Protein AF-D7BYA3-F1 (afdb_monomer_lite)

InterPro domains:
  IPR007278 Domain of unknown function DUF397 [PF04149] (2-39)

Foldseek 3Di:
DDWDQDPPQWIWDDDPVCPVDDTDIDRVVVVVVVVVCVVVCVPVPVVVPPPPDD

Structure (mmCIF, N/CA/C/O backbone):
data_AF-D7BYA3-F1
#
_entry.id   AF-D7BYA3-F1
#
loop_
_atom_site.group_PDB
_atom_site.id
_atom_site.type_symbol
_atom_site.label_atom_id
_atom_site.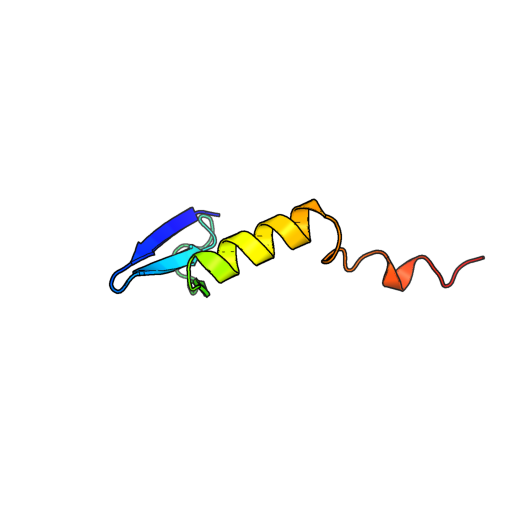label_alt_id
_atom_site.label_comp_id
_atom_site.label_asym_id
_atom_site.label_entity_id
_atom_site.label_seq_id
_atom_site.pdbx_PDB_ins_code
_atom_site.Cartn_x
_atom_site.Cartn_y
_atom_site.Cartn_z
_atom_site.occupancy
_atom_site.B_iso_or_equiv
_atom_site.auth_seq_id
_atom_site.auth_comp_id
_atom_site.auth_asym_id
_atom_site.auth_atom_id
_atom_site.pdbx_PDB_model_num
ATOM 1 N N . MET A 1 1 ? 8.690 7.970 2.593 1.00 87.81 1 MET A N 1
ATOM 2 C CA . MET A 1 1 ? 7.585 7.034 2.307 1.00 87.81 1 MET A CA 1
ATOM 3 C C . MET A 1 1 ? 7.453 6.108 3.495 1.00 87.81 1 MET A C 1
ATOM 5 O O . MET A 1 1 ? 8.468 5.660 4.010 1.00 87.81 1 MET A O 1
ATOM 9 N N . GLU A 1 2 ? 6.226 5.845 3.917 1.00 94.50 2 GLU A N 1
ATOM 10 C CA . GLU A 1 2 ? 5.905 4.891 4.976 1.00 94.50 2 GLU A CA 1
ATOM 11 C C . GLU A 1 2 ? 4.674 4.069 4.573 1.00 94.50 2 GLU A C 1
ATOM 13 O O . GLU A 1 2 ? 3.843 4.551 3.795 1.00 94.50 2 GLU A O 1
ATOM 18 N N . THR A 1 3 ? 4.569 2.844 5.097 1.00 95.31 3 THR A N 1
ATOM 19 C CA . THR A 1 3 ? 3.474 1.910 4.805 1.00 95.31 3 THR A CA 1
ATOM 20 C C . THR A 1 3 ? 2.835 1.343 6.064 1.00 95.31 3 THR A C 1
ATOM 22 O O . THR A 1 3 ? 3.542 1.060 7.028 1.00 95.31 3 THR A O 1
ATOM 25 N N . ALA A 1 4 ? 1.531 1.074 6.018 1.00 95.75 4 ALA A N 1
ATOM 26 C CA . ALA A 1 4 ? 0.818 0.370 7.081 1.00 95.75 4 ALA A CA 1
ATOM 27 C C . ALA A 1 4 ? -0.192 -0.633 6.513 1.00 95.75 4 ALA A C 1
ATOM 29 O O . ALA A 1 4 ? -0.925 -0.319 5.573 1.00 95.75 4 ALA A O 1
ATOM 30 N N . SER A 1 5 ? -0.257 -1.823 7.111 1.00 95.94 5 SER A N 1
ATOM 31 C CA . SER A 1 5 ? -1.311 -2.801 6.827 1.00 95.94 5 SER A CA 1
ATOM 32 C C . SER A 1 5 ? -2.605 -2.382 7.526 1.00 95.94 5 SER A C 1
ATOM 34 O O . SER A 1 5 ? -2.609 -2.151 8.734 1.00 95.94 5 SER A O 1
ATOM 36 N N . LEU A 1 6 ? -3.704 -2.304 6.778 1.00 94.31 6 LEU A N 1
ATOM 37 C CA . LEU A 1 6 ? -5.023 -1.902 7.261 1.00 94.31 6 LEU A CA 1
ATOM 38 C C . LEU A 1 6 ? -6.049 -3.025 7.052 1.00 94.31 6 LEU A C 1
ATOM 40 O O . LEU A 1 6 ? -6.080 -3.639 5.987 1.00 94.31 6 LEU A O 1
ATOM 44 N N . PRO A 1 7 ? -6.941 -3.297 8.014 1.00 92.12 7 PRO A N 1
ATOM 45 C CA . PRO A 1 7 ? -8.102 -4.148 7.774 1.00 92.12 7 PRO A CA 1
ATOM 46 C C . PRO A 1 7 ? -9.095 -3.495 6.787 1.00 92.12 7 PRO A C 1
ATOM 48 O O . PRO A 1 7 ? -9.309 -2.286 6.878 1.00 92.12 7 PRO A O 1
ATOM 51 N N . PRO A 1 8 ? -9.743 -4.261 5.886 1.00 88.31 8 PRO A N 1
ATOM 52 C CA . PRO A 1 8 ? -9.592 -5.697 5.649 1.00 88.31 8 PRO A CA 1
ATOM 53 C C . PRO A 1 8 ? -8.565 -5.999 4.535 1.00 88.31 8 PRO A C 1
ATOM 55 O O . PRO A 1 8 ? -8.931 -6.266 3.395 1.00 88.31 8 PRO A O 1
ATOM 58 N N . GLY A 1 9 ? -7.269 -5.989 4.863 1.00 93.31 9 GLY A N 1
ATOM 59 C CA . GLY A 1 9 ? -6.206 -6.448 3.959 1.00 93.31 9 GLY A CA 1
ATOM 60 C C . GLY A 1 9 ? -5.738 -5.417 2.930 1.00 93.31 9 GLY A C 1
ATOM 61 O O . GLY A 1 9 ? -5.278 -5.798 1.862 1.00 93.31 9 GLY A O 1
ATOM 62 N N . LEU A 1 10 ? -5.849 -4.127 3.236 1.00 97.19 10 LEU A N 1
ATOM 63 C CA . LEU A 1 10 ? -5.319 -3.038 2.421 1.00 97.19 10 LEU A CA 1
ATOM 64 C C . LEU A 1 10 ? -3.918 -2.629 2.883 1.00 97.19 10 LEU A C 1
ATOM 66 O O . LEU A 1 10 ? -3.544 -2.805 4.041 1.00 97.19 10 LEU A O 1
ATOM 70 N N . LEU A 1 11 ? -3.159 -2.025 1.976 1.00 97.75 11 LEU A N 1
ATOM 71 C CA . LEU A 1 11 ? -1.897 -1.363 2.266 1.00 97.75 11 LEU A CA 1
ATOM 72 C C . LEU A 1 11 ? -2.066 0.143 2.072 1.00 97.75 11 LEU A C 1
ATOM 74 O O . LEU A 1 11 ? -2.331 0.603 0.961 1.00 97.75 11 LEU A O 1
ATOM 78 N N . ALA A 1 12 ? -1.886 0.907 3.144 1.00 96.56 12 ALA A N 1
ATOM 79 C CA . ALA A 1 12 ? -1.773 2.354 3.059 1.00 96.56 12 ALA A CA 1
ATOM 80 C C . ALA A 1 12 ? -0.325 2.746 2.778 1.00 96.56 12 ALA A C 1
ATOM 82 O O . ALA A 1 12 ? 0.584 2.295 3.475 1.00 96.56 12 ALA A O 1
ATOM 83 N N . VAL A 1 13 ? -0.121 3.620 1.796 1.00 96.50 13 VAL A N 1
ATOM 84 C CA . VAL A 1 13 ? 1.169 4.221 1.453 1.00 96.50 13 VAL A CA 1
ATOM 85 C C . VAL A 1 13 ? 1.043 5.731 1.579 1.00 96.50 13 VAL A C 1
ATOM 87 O O . VAL A 1 13 ? 0.144 6.333 0.992 1.00 96.50 13 VAL A O 1
ATOM 90 N N . ARG A 1 14 ? 1.947 6.364 2.328 1.00 95.56 14 ARG A N 1
ATOM 91 C CA . ARG A 1 14 ? 1.959 7.824 2.489 1.00 95.56 14 ARG A CA 1
ATOM 92 C C . ARG A 1 14 ? 3.352 8.416 2.372 1.00 95.56 14 ARG A C 1
ATOM 94 O O . ARG A 1 14 ? 4.371 7.737 2.559 1.00 95.56 14 ARG A O 1
ATOM 101 N N . ASP A 1 15 ? 3.389 9.721 2.134 1.00 94.62 15 ASP A N 1
ATOM 102 C CA . ASP A 1 15 ? 4.605 10.493 2.325 1.00 94.62 15 ASP A CA 1
ATOM 103 C C . ASP A 1 15 ? 4.842 10.730 3.822 1.00 94.62 15 ASP A C 1
ATOM 105 O O . ASP A 1 15 ? 4.109 11.451 4.494 1.00 94.62 15 ASP A O 1
ATOM 109 N N . SER A 1 16 ? 5.909 10.129 4.342 1.00 94.06 16 SER A N 1
ATOM 110 C CA . SER A 1 16 ? 6.327 10.286 5.735 1.00 94.06 16 SER A CA 1
ATOM 111 C C . SER A 1 16 ? 6.710 11.730 6.080 1.00 94.06 16 SER A C 1
ATOM 113 O O . SER A 1 16 ? 6.735 12.079 7.254 1.00 94.06 16 SER A O 1
ATOM 115 N N . LYS A 1 17 ? 7.021 12.571 5.083 1.00 93.81 17 LYS A N 1
ATOM 116 C CA . LYS A 1 17 ? 7.347 13.993 5.276 1.00 93.81 17 LYS A CA 1
ATOM 117 C C . LYS A 1 17 ? 6.123 14.910 5.232 1.00 93.81 17 LYS A C 1
ATOM 119 O O . LYS A 1 17 ? 6.225 16.062 5.637 1.00 93.81 17 LYS A O 1
ATOM 124 N N . ASN A 1 18 ? 4.979 14.405 4.782 1.00 93.94 18 ASN A N 1
ATOM 125 C CA . ASN A 1 18 ? 3.718 15.132 4.733 1.00 93.94 18 ASN A CA 1
ATOM 126 C C . ASN A 1 18 ? 2.621 14.287 5.389 1.00 93.94 18 ASN A C 1
ATOM 128 O O . ASN A 1 18 ? 1.703 13.796 4.734 1.00 93.94 18 ASN A O 1
ATOM 132 N N . THR A 1 19 ? 2.743 14.086 6.702 1.00 89.56 19 THR A N 1
ATOM 133 C CA . THR A 1 19 ? 1.855 13.200 7.470 1.00 89.56 19 THR A CA 1
ATOM 134 C C . THR A 1 19 ? 0.407 13.684 7.538 1.00 89.56 19 THR A C 1
ATOM 136 O O . THR A 1 19 ? -0.473 12.863 7.787 1.00 89.56 19 THR A O 1
ATOM 139 N N . SER A 1 20 ? 0.160 14.974 7.288 1.00 94.00 20 SER A N 1
ATOM 140 C CA . SER A 1 20 ? -1.180 15.566 7.164 1.00 94.00 20 SER A CA 1
ATOM 141 C C . SER A 1 20 ? -1.801 15.382 5.772 1.00 94.00 20 SER A C 1
ATOM 143 O O . SER A 1 20 ? -2.972 15.705 5.578 1.00 94.00 20 SER A O 1
ATOM 145 N N . GLY A 1 21 ? -1.026 14.914 4.790 1.00 92.94 21 GLY A N 1
ATOM 146 C CA . GLY A 1 21 ? -1.490 14.640 3.433 1.00 92.94 21 GLY A CA 1
ATOM 147 C C . GLY A 1 21 ? -2.251 13.311 3.306 1.00 92.94 21 GLY A C 1
ATOM 148 O O . GLY A 1 21 ? -2.255 12.495 4.230 1.00 92.94 21 GLY A O 1
ATOM 149 N N . PRO A 1 22 ? -2.897 13.065 2.152 1.00 94.69 22 PRO A N 1
ATOM 150 C CA . PRO A 1 22 ? -3.643 11.833 1.919 1.00 94.69 22 PRO A CA 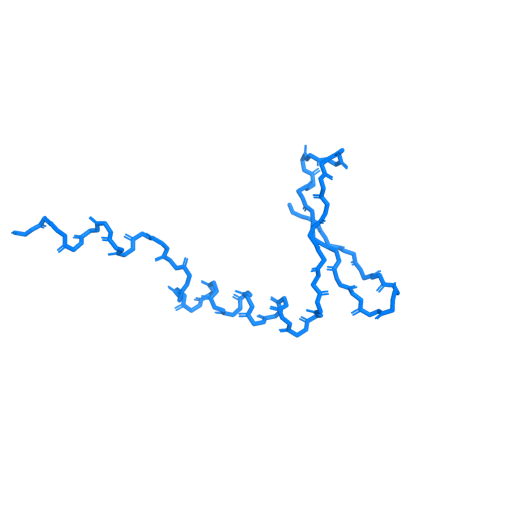1
ATOM 151 C C . PRO A 1 22 ? -2.722 10.606 1.838 1.00 94.69 22 PRO A C 1
ATOM 153 O O . PRO A 1 22 ? -1.596 10.682 1.342 1.00 94.69 22 PRO A O 1
ATOM 156 N N . ALA A 1 23 ? -3.236 9.454 2.273 1.00 94.88 23 ALA A N 1
ATOM 157 C CA . ALA A 1 23 ? -2.634 8.150 2.012 1.00 94.88 23 ALA A CA 1
ATOM 158 C C . ALA A 1 23 ? -3.282 7.503 0.781 1.00 94.88 23 ALA A C 1
ATOM 160 O O . ALA A 1 23 ? -4.493 7.604 0.579 1.00 94.88 23 ALA A O 1
ATOM 161 N N . LEU A 1 24 ? -2.480 6.807 -0.018 1.00 95.38 24 LEU A N 1
ATOM 162 C CA . LEU A 1 24 ? -2.954 5.962 -1.109 1.00 95.38 24 LEU A CA 1
ATOM 163 C C . LEU A 1 24 ? -3.240 4.560 -0.568 1.00 95.38 24 LEU A C 1
ATOM 165 O O . LEU A 1 24 ? -2.434 4.022 0.191 1.00 95.38 24 LEU A O 1
ATOM 169 N N . LEU A 1 25 ? -4.369 3.968 -0.957 1.00 96.88 25 LEU A N 1
ATOM 170 C CA . LEU A 1 25 ? -4.753 2.613 -0.560 1.00 96.88 25 LEU A CA 1
ATOM 171 C C . LEU A 1 25 ? -4.558 1.645 -1.723 1.00 96.88 25 LEU A C 1
ATOM 173 O O . LEU A 1 25 ? -5.031 1.893 -2.830 1.00 96.88 25 LEU A O 1
ATOM 177 N N . PHE A 1 26 ? -3.905 0.523 -1.444 1.00 97.25 26 PHE A N 1
ATOM 178 C CA . PHE A 1 26 ? -3.669 -0.552 -2.398 1.00 97.25 26 PHE A CA 1
ATOM 179 C C . PHE A 1 26 ? -4.190 -1.880 -1.857 1.00 97.25 26 PHE A C 1
ATOM 181 O O . PHE A 1 26 ? -4.122 -2.145 -0.657 1.00 97.25 26 PHE A O 1
ATOM 188 N N . VAL A 1 27 ? -4.619 -2.762 -2.760 1.00 97.25 27 VAL A N 1
ATOM 189 C CA . VAL 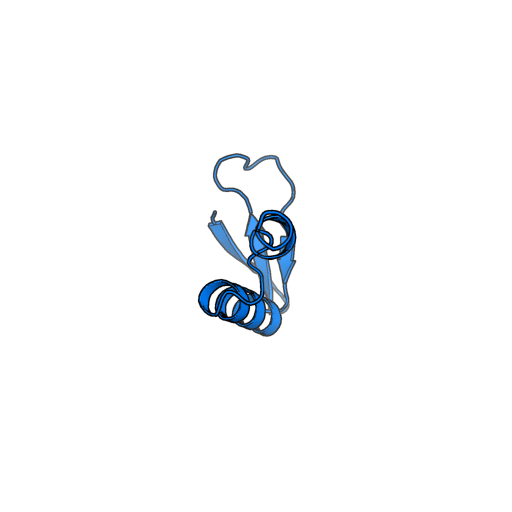A 1 27 ? -4.553 -4.204 -2.490 1.00 97.25 27 VAL A CA 1
ATOM 190 C C . VAL A 1 27 ? -3.065 -4.605 -2.500 1.00 97.25 27 VAL A C 1
ATOM 192 O O . VAL A 1 27 ? -2.341 -4.144 -3.389 1.00 97.25 27 VAL A O 1
ATOM 195 N N . PRO A 1 28 ? -2.573 -5.440 -1.563 1.00 96.25 28 PRO A N 1
ATOM 196 C CA . PRO A 1 28 ? -1.152 -5.783 -1.459 1.00 96.25 28 PRO A CA 1
ATOM 197 C C . PRO A 1 28 ? -0.527 -6.299 -2.763 1.00 96.25 28 PRO A C 1
ATOM 199 O O . PRO A 1 28 ? 0.585 -5.907 -3.104 1.00 96.25 28 PRO A O 1
ATOM 202 N N . GLU A 1 29 ? -1.254 -7.108 -3.536 1.00 97.00 29 GLU A N 1
ATOM 203 C CA . GLU A 1 29 ? -0.778 -7.642 -4.823 1.00 97.00 29 GLU A CA 1
ATOM 204 C C . GLU A 1 29 ? -0.558 -6.547 -5.878 1.00 97.00 29 GLU A C 1
ATOM 206 O O . GLU A 1 29 ? 0.395 -6.600 -6.660 1.00 97.00 29 GLU A O 1
ATOM 211 N N . VAL A 1 30 ? -1.396 -5.508 -5.865 1.00 97.06 30 VAL A N 1
ATOM 212 C CA . VAL A 1 30 ? -1.254 -4.352 -6.760 1.00 97.06 30 VAL A CA 1
ATOM 213 C C . VAL A 1 30 ? -0.034 -3.524 -6.365 1.00 97.06 30 VAL A C 1
ATOM 215 O O . VAL A 1 30 ? 0.709 -3.076 -7.236 1.00 97.06 30 VAL A O 1
ATOM 218 N N . TRP A 1 31 ? 0.217 -3.357 -5.063 1.00 96.12 31 TRP A N 1
ATOM 219 C CA . TRP A 1 31 ? 1.422 -2.680 -4.583 1.00 96.12 31 TRP A CA 1
ATOM 220 C C . TRP A 1 31 ? 2.703 -3.409 -5.009 1.00 96.12 31 TRP A C 1
ATOM 222 O O . TRP A 1 31 ? 3.640 -2.774 -5.493 1.00 96.12 31 TRP A O 1
ATOM 232 N N . LEU A 1 32 ? 2.736 -4.739 -4.883 1.00 96.38 32 LEU A N 1
ATOM 233 C CA . LEU A 1 32 ? 3.874 -5.546 -5.333 1.00 96.38 32 LEU A CA 1
ATOM 234 C C . LEU A 1 32 ? 4.098 -5.403 -6.844 1.00 96.38 32 LEU A C 1
ATOM 236 O O . LEU A 1 32 ? 5.208 -5.087 -7.265 1.00 96.38 32 LEU A O 1
ATOM 240 N N . SER A 1 33 ? 3.030 -5.515 -7.638 1.00 97.50 33 SER A N 1
ATOM 241 C CA . SER A 1 33 ? 3.093 -5.344 -9.097 1.00 97.50 33 SER A CA 1
ATOM 242 C C . SER A 1 33 ? 3.618 -3.960 -9.498 1.00 97.50 33 SER A C 1
ATOM 244 O O . SER A 1 33 ? 4.414 -3.838 -10.426 1.00 97.50 33 SER A O 1
ATOM 246 N N . PHE A 1 34 ? 3.211 -2.909 -8.779 1.00 95.25 34 PHE A N 1
ATOM 247 C CA . PHE A 1 34 ? 3.710 -1.549 -8.989 1.00 95.25 34 PHE A CA 1
ATOM 248 C C . PHE A 1 34 ? 5.218 -1.436 -8.716 1.00 95.25 34 PHE A C 1
ATOM 250 O O . PHE A 1 34 ? 5.948 -0.860 -9.524 1.00 95.25 34 PHE A O 1
ATOM 257 N N . VAL A 1 35 ? 5.704 -2.006 -7.608 1.00 95.06 35 VAL A N 1
ATOM 258 C CA . VAL A 1 35 ? 7.135 -1.995 -7.263 1.00 95.06 35 VAL A CA 1
ATOM 259 C C . VAL A 1 35 ? 7.959 -2.796 -8.271 1.00 95.06 35 VAL A C 1
ATOM 261 O O . VAL A 1 35 ? 9.047 -2.361 -8.647 1.00 95.06 35 VAL A O 1
ATOM 264 N N . ASP A 1 36 ? 7.451 -3.931 -8.741 1.00 97.19 36 ASP A N 1
ATOM 265 C CA . ASP A 1 36 ? 8.135 -4.730 -9.758 1.00 97.19 36 ASP A CA 1
ATOM 266 C C . ASP A 1 36 ? 8.189 -4.002 -11.105 1.00 97.19 36 ASP A C 1
ATOM 268 O O . ASP A 1 36 ? 9.241 -3.971 -11.743 1.00 97.19 36 ASP A O 1
ATOM 272 N N . ALA A 1 37 ? 7.110 -3.320 -11.500 1.00 96.00 37 ALA A N 1
ATOM 273 C CA . ALA A 1 37 ? 7.093 -2.483 -12.698 1.00 96.00 37 ALA A CA 1
ATOM 274 C C . ALA A 1 37 ? 8.065 -1.291 -12.598 1.00 96.00 37 ALA A C 1
ATOM 276 O O . ALA A 1 37 ? 8.737 -0.970 -13.579 1.00 96.00 37 ALA A O 1
ATOM 277 N N . LEU A 1 38 ? 8.194 -0.672 -11.416 1.00 94.25 38 LEU A N 1
ATOM 278 C CA . LEU A 1 38 ? 9.215 0.349 -11.146 1.00 94.25 38 LEU A CA 1
ATOM 279 C C . LEU A 1 3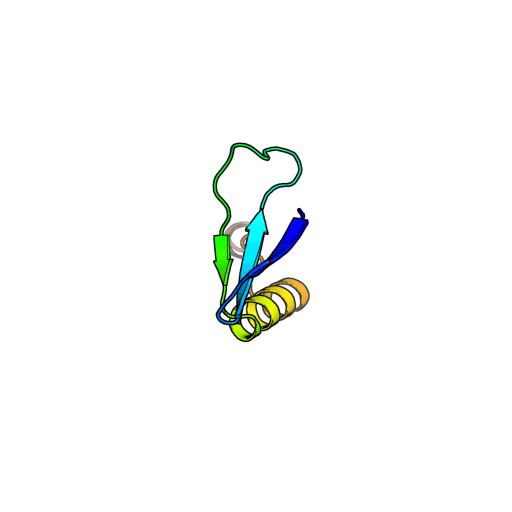8 ? 10.632 -0.221 -11.290 1.00 94.25 38 LEU A C 1
ATOM 281 O O . LEU A 1 38 ? 11.471 0.374 -11.958 1.00 94.25 38 LEU A O 1
ATOM 285 N N . ARG A 1 39 ? 10.911 -1.381 -10.684 1.00 94.31 39 ARG A N 1
ATOM 286 C CA . ARG A 1 39 ? 12.233 -2.029 -10.758 1.00 94.31 39 ARG A CA 1
ATOM 287 C C . ARG A 1 39 ? 12.594 -2.462 -12.175 1.00 94.31 39 ARG A C 1
ATOM 289 O O . ARG A 1 39 ? 13.763 -2.420 -12.540 1.00 94.31 39 ARG A O 1
ATOM 296 N N . GLY A 1 40 ? 11.600 -2.887 -12.951 1.00 94.44 40 GLY A N 1
ATOM 297 C CA . GLY A 1 40 ? 11.757 -3.287 -14.346 1.00 94.44 40 GLY A CA 1
ATOM 298 C C . GLY A 1 40 ? 11.817 -2.124 -15.339 1.00 94.44 40 GLY A C 1
ATOM 299 O O . GLY A 1 40 ? 11.902 -2.381 -16.536 1.00 94.44 40 GLY A O 1
ATOM 300 N N . GLY A 1 41 ? 11.728 -0.870 -14.881 1.00 92.50 41 GLY A N 1
ATOM 301 C CA . GLY A 1 41 ? 11.743 0.321 -15.739 1.00 92.50 41 GLY A CA 1
ATOM 302 C C . GLY A 1 41 ? 10.488 0.505 -16.600 1.00 92.50 41 GLY A C 1
ATOM 303 O O . GLY A 1 41 ? 10.416 1.408 -17.429 1.00 92.50 41 GLY A O 1
ATOM 304 N N . ALA A 1 42 ? 9.451 -0.314 -16.400 1.00 91.81 42 ALA A N 1
ATOM 305 C CA . ALA A 1 42 ? 8.200 -0.224 -17.157 1.00 91.81 42 ALA A CA 1
ATOM 306 C C . ALA A 1 42 ? 7.429 1.080 -16.881 1.00 91.81 42 ALA A C 1
ATOM 308 O O . ALA A 1 42 ? 6.576 1.480 -17.671 1.00 91.81 42 ALA A O 1
ATOM 309 N N . LEU A 1 43 ? 7.728 1.736 -15.758 1.00 89.56 43 LEU A N 1
ATOM 310 C CA . LEU A 1 43 ? 7.124 2.999 -15.335 1.00 89.56 43 LEU A CA 1
ATOM 311 C C . LEU A 1 43 ? 8.070 4.199 -15.508 1.00 89.56 43 LEU A C 1
ATOM 313 O O . LEU A 1 43 ? 7.763 5.292 -15.027 1.00 89.56 43 LEU A O 1
ATOM 317 N N . ASP A 1 44 ? 9.194 4.022 -16.209 1.00 86.31 44 ASP A N 1
ATOM 318 C CA . ASP A 1 44 ? 10.131 5.103 -16.498 1.00 86.31 44 ASP A CA 1
ATOM 319 C C . ASP A 1 44 ? 9.526 6.077 -17.518 1.00 86.31 44 ASP A C 1
ATOM 321 O O . ASP A 1 44 ? 9.640 5.935 -18.736 1.00 86.31 44 ASP A O 1
ATOM 325 N N . THR A 1 45 ? 8.911 7.144 -17.017 1.00 71.31 45 THR A N 1
ATOM 326 C CA . THR A 1 45 ? 8.324 8.223 -17.827 1.00 71.31 45 THR A CA 1
ATOM 327 C C . THR A 1 45 ? 9.362 9.070 -18.582 1.00 71.31 45 THR A C 1
ATOM 329 O O . THR A 1 45 ? 8.992 9.926 -19.382 1.00 71.31 45 THR A O 1
ATOM 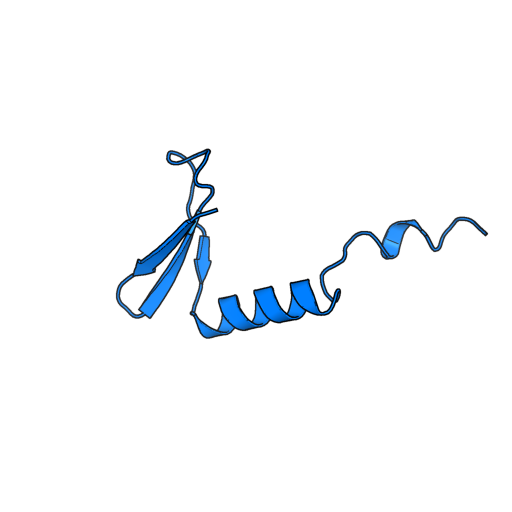332 N N . GLY A 1 46 ? 10.663 8.818 -18.385 1.00 63.22 46 GLY A N 1
ATOM 333 C CA . GLY A 1 46 ? 11.773 9.523 -19.037 1.00 63.22 46 GLY A CA 1
ATOM 334 C C . GLY A 1 46 ? 12.168 9.016 -20.434 1.00 63.22 46 GLY A C 1
ATOM 335 O O . GLY A 1 46 ? 12.912 9.708 -21.130 1.00 63.22 46 GLY A O 1
ATOM 336 N N . ALA A 1 47 ? 11.685 7.851 -20.882 1.00 57.78 47 ALA A N 1
ATOM 337 C CA . ALA A 1 47 ? 12.014 7.323 -22.215 1.00 57.78 47 ALA A CA 1
ATOM 338 C C . ALA A 1 47 ? 11.241 8.024 -23.354 1.00 57.78 47 ALA A C 1
ATOM 340 O O . ALA A 1 47 ? 11.741 8.122 -24.473 1.00 57.78 47 ALA A O 1
ATOM 341 N N . ALA A 1 48 ? 10.060 8.586 -23.071 1.00 55.56 48 ALA A N 1
ATOM 342 C CA . ALA A 1 48 ? 9.220 9.232 -24.083 1.00 55.56 48 ALA A CA 1
ATOM 343 C C . ALA A 1 48 ? 9.760 10.591 -24.582 1.00 55.56 48 ALA A C 1
ATOM 345 O O . ALA A 1 48 ? 9.375 11.033 -25.663 1.00 55.56 48 ALA A O 1
ATOM 346 N N . THR A 1 49 ? 10.674 11.239 -23.848 1.00 52.53 49 THR A N 1
ATOM 347 C CA . THR A 1 49 ? 11.185 12.579 -24.210 1.00 52.53 49 THR A CA 1
ATOM 348 C C . THR A 1 49 ? 12.589 12.558 -24.824 1.00 52.53 49 THR A C 1
ATOM 350 O O . THR A 1 49 ? 12.975 13.52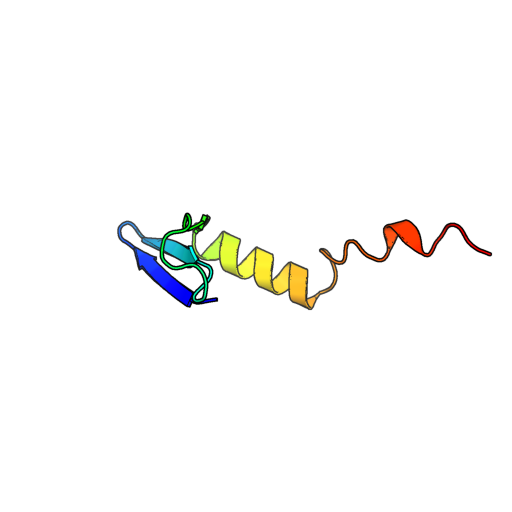6 -25.467 1.00 52.53 49 THR A O 1
ATOM 353 N N . ARG A 1 50 ? 13.359 11.463 -24.713 1.00 56.31 50 ARG A N 1
ATOM 354 C CA . ARG A 1 50 ? 14.722 11.385 -25.288 1.00 56.31 50 ARG A CA 1
ATOM 355 C C . ARG A 1 50 ? 14.762 10.876 -26.739 1.00 56.31 50 ARG A C 1
ATOM 357 O O . ARG A 1 50 ? 15.780 11.010 -27.401 1.00 56.31 50 ARG A O 1
ATOM 364 N N . GLN A 1 51 ? 13.663 10.336 -27.270 1.00 51.06 51 GLN A N 1
ATOM 365 C CA . GLN A 1 51 ? 13.631 9.740 -28.617 1.00 51.06 51 GLN A CA 1
ATOM 366 C C . GLN A 1 51 ? 13.325 10.744 -29.755 1.00 51.06 51 GLN A C 1
ATOM 368 O O . GLN A 1 51 ? 13.104 10.333 -30.891 1.00 51.06 51 GLN A O 1
ATOM 373 N N . ARG A 1 52 ? 13.286 12.055 -29.465 1.00 52.69 52 ARG A N 1
ATOM 374 C CA . ARG A 1 52 ? 13.006 13.138 -30.434 1.00 52.69 52 ARG A CA 1
ATOM 375 C C . ARG A 1 52 ? 14.190 14.068 -30.711 1.00 52.69 52 ARG A C 1
ATOM 377 O O . ARG A 1 52 ? 13.988 15.126 -31.288 1.00 52.69 52 ARG A O 1
ATOM 384 N N . GLU A 1 53 ? 15.402 13.697 -30.327 1.00 51.38 53 GLU A N 1
ATOM 385 C CA . GLU A 1 53 ? 16.597 14.470 -30.674 1.00 51.38 53 GLU A CA 1
ATOM 386 C C . GLU A 1 53 ? 17.678 13.503 -31.165 1.00 51.38 53 GLU A C 1
ATOM 388 O O . GLU A 1 53 ? 18.461 12.937 -30.402 1.00 51.38 53 GLU A O 1
ATOM 393 N N . SER A 1 54 ? 17.646 13.235 -32.467 1.00 47.25 54 SER A N 1
ATOM 394 C CA . SER A 1 54 ? 18.718 12.629 -33.260 1.00 47.25 54 SER A CA 1
ATOM 395 C C . SER A 1 54 ? 18.709 13.288 -34.628 1.00 47.25 54 SER A C 1
ATOM 397 O O . SER A 1 54 ? 17.589 13.513 -35.142 1.00 47.25 54 SER A O 1
#

Secondary structure (DSSP, 8-state):
-EEEEETTTEEEEE-TT-TTSPPEEE-HHHHHHHHHHHHTTTT-TTHHHHTT--

Sequence (54 aa):
METASLPPGLLAVRDSKNTSGPALLFVPEVWLSFVDALRGGALDTGAATRQRES

pLDDT: mean 87.34, std 15.44, range [47.25, 97.75]

Radius of gyration: 15.21 Å; chains: 1; bounding box: 28×23×41 Å

Organism: Streptomyces bingchenggensis (strain BCW-1) (NCBI:txid749414)